Protein AF-A0A9R1U6K6-F1 (afdb_monomer)

InterPro domains:
  IPR002919 Trypsin Inhibitor-like, cysteine rich domain [PF01826] (23-80)
  IPR036084 Serine protease inhibitor-like superfamily [SSF57567] (22-81)

Mean predicted aligned error: 11.91 Å

Secondary structure (DSSP, 8-state):
--TTHHHHHGGG---------SS-TTEEEEETGGGG--BTTBS--------GGG--EEEEEPTT-EE-TTT--EE-GGGS--

Nearest PDB structures (foldseek):
  1ccv-assembly1_A  TM=8.037E-01  e=1.569E-04  Apis mellifera
  2p3f-assembly1_N  TM=6.985E-01  e=8.704E-03  Ancylostoma caninum
  8oer-assembly1_B  TM=7.003E-01  e=2.636E-02  Homo sapiens
  7wn3-assembly1_F  TM=5.928E-01  e=1.709E-01  Homo sapiens

Foldseek 3Di:
DPVVVVVVVVVVPPPPPVVDDPDDPQKDFDWQQPQQAQALVHNPSPDGDRDVVSTDRDIHHDPPWHQAPVPRDTHHNVPHDD

Structure (mmCIF, N/CA/C/O backbone):
data_AF-A0A9R1U6K6-F1
#
_entry.id   AF-A0A9R1U6K6-F1
#
loop_
_atom_site.group_PDB
_atom_site.id
_atom_site.type_symbol
_atom_site.label_atom_id
_atom_site.label_alt_id
_atom_site.label_comp_id
_atom_site.label_asym_id
_atom_site.label_entity_id
_atom_site.label_seq_id
_atom_site.pdbx_PDB_ins_code
_atom_site.Cartn_x
_atom_site.Cartn_y
_atom_site.Cartn_z
_atom_site.occupancy
_atom_site.B_iso_or_equiv
_atom_site.auth_seq_id
_atom_site.auth_comp_id
_atom_site.auth_asym_id
_atom_site.auth_atom_id
_atom_site.pdbx_PDB_model_num
ATOM 1 N N . MET A 1 1 ? 34.080 34.917 25.083 1.00 54.25 1 MET A N 1
ATOM 2 C CA . MET A 1 1 ? 32.783 34.403 25.586 1.00 54.25 1 MET A CA 1
ATOM 3 C C . MET A 1 1 ? 31.570 34.863 24.757 1.00 54.25 1 MET A C 1
ATOM 5 O O . MET A 1 1 ? 30.468 34.867 25.275 1.00 54.25 1 MET A O 1
ATOM 9 N N . ILE A 1 2 ? 31.727 35.197 23.465 1.00 52.28 2 ILE A N 1
ATOM 10 C CA . ILE A 1 2 ? 30.593 35.528 22.564 1.00 52.28 2 ILE A CA 1
ATOM 11 C C . ILE A 1 2 ? 30.502 34.529 21.388 1.00 52.28 2 ILE A C 1
ATOM 13 O O . ILE A 1 2 ? 29.427 34.303 20.848 1.00 52.28 2 ILE A O 1
ATOM 17 N N . ALA A 1 3 ? 31.596 33.827 21.064 1.00 47.41 3 ALA A N 1
ATOM 18 C CA . ALA A 1 3 ? 31.664 32.882 19.942 1.00 47.41 3 ALA A CA 1
ATOM 19 C C . ALA A 1 3 ? 30.955 31.526 20.167 1.00 47.41 3 ALA A C 1
ATOM 21 O O . ALA A 1 3 ? 30.725 30.801 19.208 1.00 47.41 3 ALA A O 1
ATOM 22 N N . PHE A 1 4 ? 30.600 31.172 21.409 1.00 50.19 4 PHE A N 1
ATOM 23 C CA . PHE A 1 4 ? 29.874 29.924 21.704 1.00 50.19 4 PHE A CA 1
ATOM 24 C C . PHE A 1 4 ? 28.349 30.078 21.597 1.00 50.19 4 PHE A C 1
ATOM 26 O O . PHE A 1 4 ? 27.658 29.116 21.280 1.00 50.19 4 PHE A O 1
ATOM 33 N N . PHE A 1 5 ? 27.815 31.288 21.803 1.00 50.41 5 PHE A N 1
ATOM 34 C CA . PHE A 1 5 ? 26.372 31.546 21.708 1.00 50.41 5 PHE A CA 1
ATOM 35 C C . PHE A 1 5 ? 25.876 31.588 20.260 1.00 50.41 5 PHE A C 1
ATOM 37 O O . PHE A 1 5 ? 24.747 31.196 19.975 1.00 50.41 5 PHE A O 1
ATOM 44 N N . THR A 1 6 ? 26.733 32.007 19.330 1.00 53.09 6 THR A N 1
ATOM 45 C CA . THR A 1 6 ? 26.420 32.022 17.896 1.00 53.09 6 THR A CA 1
ATOM 46 C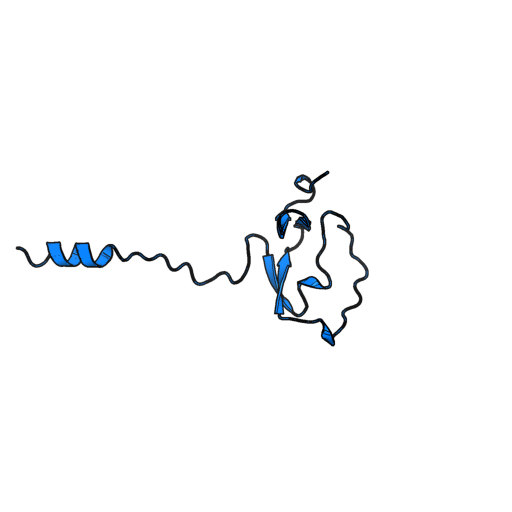 C . THR A 1 6 ? 26.433 30.624 17.282 1.00 53.09 6 THR A C 1
ATOM 48 O O . THR A 1 6 ? 25.742 30.389 16.295 1.00 53.09 6 THR A O 1
ATOM 51 N N . MET A 1 7 ? 27.144 29.672 17.894 1.00 51.06 7 MET A N 1
ATOM 52 C CA . MET A 1 7 ? 27.166 28.282 17.440 1.00 51.06 7 MET A CA 1
ATOM 53 C C . MET A 1 7 ? 25.851 27.543 17.744 1.00 51.06 7 MET A C 1
ATOM 55 O O . MET A 1 7 ? 25.494 26.644 16.995 1.00 51.06 7 MET A O 1
ATOM 59 N N . CYS A 1 8 ? 25.081 27.949 18.763 1.00 50.56 8 CYS A N 1
ATOM 60 C CA . CYS A 1 8 ? 2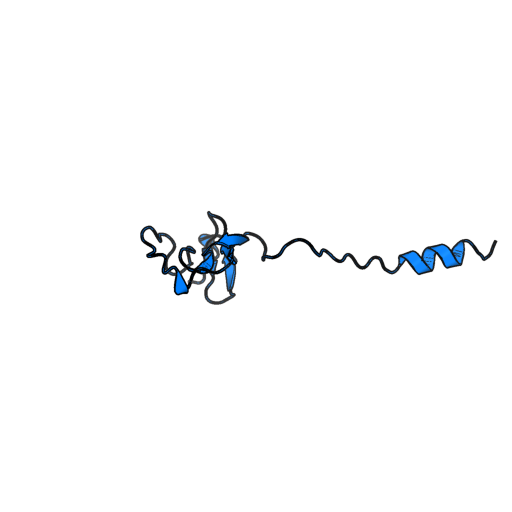3.770 27.352 19.063 1.00 50.56 8 CYS A CA 1
ATOM 61 C C . CYS A 1 8 ? 22.642 27.847 18.142 1.00 50.56 8 CYS A C 1
ATOM 63 O O . CYS A 1 8 ? 21.703 27.101 17.875 1.00 50.56 8 CYS A O 1
ATOM 65 N N . LEU A 1 9 ? 22.734 29.070 17.608 1.00 51.94 9 LEU A N 1
ATOM 66 C CA . LEU A 1 9 ? 21.736 29.603 16.666 1.00 51.94 9 LEU A CA 1
ATOM 67 C C . LEU A 1 9 ? 21.851 28.994 15.260 1.00 51.94 9 LEU A C 1
ATOM 69 O O . LEU A 1 9 ? 20.875 29.003 14.515 1.00 51.94 9 LEU A O 1
ATOM 73 N N . ALA A 1 10 ? 22.991 28.388 14.917 1.00 51.56 10 ALA A N 1
ATOM 74 C CA . ALA A 1 10 ? 23.134 27.603 13.690 1.00 51.56 10 ALA A CA 1
ATOM 75 C C . ALA A 1 10 ? 22.465 26.212 13.776 1.00 51.56 10 ALA A C 1
ATOM 77 O O . ALA A 1 10 ? 22.252 25.575 12.748 1.00 51.56 10 ALA A O 1
ATOM 78 N N . ILE A 1 11 ? 22.093 25.748 14.978 1.00 56.31 11 ILE A N 1
ATOM 79 C CA . ILE A 1 11 ? 21.471 24.427 15.211 1.00 56.31 11 ILE A CA 1
ATOM 80 C C . ILE A 1 11 ? 19.932 24.517 15.162 1.00 56.31 11 ILE A C 1
ATOM 82 O O . ILE A 1 11 ? 19.241 23.506 15.211 1.00 56.31 11 ILE A O 1
ATOM 86 N N . ALA A 1 12 ? 19.359 25.715 14.985 1.00 52.47 12 ALA A N 1
ATO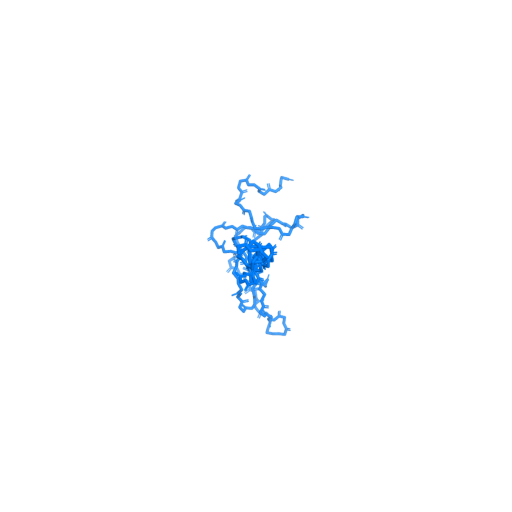M 87 C CA . ALA A 1 12 ? 17.920 25.883 14.756 1.00 52.47 12 ALA A CA 1
ATOM 88 C C . ALA A 1 12 ? 17.474 25.468 13.336 1.00 52.47 12 ALA A C 1
ATOM 90 O O . ALA A 1 12 ? 16.279 25.432 13.059 1.00 52.47 12 ALA A O 1
ATOM 91 N N . PHE A 1 13 ? 18.407 25.072 12.463 1.00 51.00 13 PHE A N 1
ATOM 92 C CA . PHE A 1 13 ? 18.115 24.261 11.278 1.00 51.00 13 PHE A CA 1
ATOM 93 C C . PHE A 1 13 ? 18.122 22.767 11.631 1.00 51.00 13 PHE A C 1
ATOM 95 O O . PHE A 1 13 ? 18.698 21.939 10.932 1.00 51.00 13 PHE A O 1
ATOM 102 N N . LEU A 1 14 ? 17.420 22.392 12.700 1.00 55.66 14 LEU A N 1
ATOM 103 C CA . LEU A 1 14 ? 16.823 21.063 12.790 1.00 55.66 14 LEU A CA 1
ATOM 104 C C . LEU A 1 14 ? 15.644 21.028 11.810 1.00 55.66 14 LEU A C 1
ATOM 106 O O . LEU A 1 14 ? 14.487 20.900 12.198 1.00 55.66 14 LEU A O 1
ATOM 110 N N . THR A 1 15 ? 15.930 21.152 10.512 1.00 51.69 15 THR A N 1
ATOM 111 C CA . THR A 1 15 ? 15.036 20.581 9.516 1.00 51.69 15 THR A CA 1
ATOM 112 C C . THR A 1 15 ? 15.152 19.084 9.737 1.00 51.69 15 THR A C 1
ATOM 114 O O . THR A 1 15 ? 16.080 18.440 9.246 1.00 51.69 15 THR A O 1
ATOM 117 N N . THR A 1 16 ? 14.239 18.525 10.524 1.00 53.03 16 THR A N 1
ATOM 118 C CA . THR A 1 16 ? 13.884 17.117 10.437 1.00 53.03 16 THR A CA 1
ATOM 119 C C . THR A 1 16 ? 13.312 16.901 9.041 1.00 53.03 16 THR A C 1
ATOM 121 O O . THR A 1 16 ? 12.108 16.779 8.834 1.00 53.03 16 THR A O 1
ATOM 124 N N . VAL A 1 17 ? 14.198 16.878 8.044 1.00 55.66 17 VAL A N 1
ATOM 125 C CA . VAL A 1 17 ? 13.929 16.245 6.766 1.00 55.66 17 VAL A CA 1
ATOM 126 C C . VAL A 1 17 ? 13.812 14.773 7.121 1.00 55.66 17 VAL A C 1
ATOM 128 O O . VAL A 1 17 ? 14.784 14.025 7.111 1.00 55.66 17 VAL A O 1
ATOM 131 N N . THR A 1 18 ? 12.608 14.361 7.508 1.00 50.53 18 THR A N 1
ATOM 132 C CA . THR A 1 18 ? 12.198 12.958 7.530 1.00 50.53 18 THR A CA 1
ATOM 133 C C . THR A 1 18 ? 12.043 12.509 6.077 1.00 50.53 18 THR A C 1
ATOM 135 O O . THR A 1 18 ? 10.986 12.103 5.616 1.00 50.53 18 THR A O 1
ATOM 138 N N . GLY A 1 19 ? 13.125 12.639 5.311 1.00 55.47 19 GLY A N 1
ATOM 139 C CA . GLY A 1 19 ? 13.257 12.135 3.957 1.00 55.47 19 GLY A CA 1
ATOM 140 C C . GLY A 1 19 ? 13.610 10.662 4.025 1.00 55.47 19 GLY A C 1
ATOM 141 O O . GLY A 1 19 ? 14.738 10.293 3.729 1.00 55.47 19 GLY A O 1
ATOM 142 N N . ALA A 1 20 ? 12.670 9.852 4.499 1.00 55.25 20 ALA A N 1
ATOM 143 C CA . ALA A 1 20 ? 12.666 8.409 4.305 1.00 55.25 20 ALA A CA 1
ATOM 144 C C . ALA A 1 20 ? 11.318 7.875 4.781 1.00 55.25 20 ALA A C 1
ATOM 146 O O . ALA A 1 20 ? 11.230 7.423 5.913 1.00 55.25 20 ALA A O 1
ATOM 147 N N . ASN A 1 21 ? 10.285 8.000 3.945 1.00 56.09 21 ASN A N 1
ATOM 148 C CA . ASN A 1 21 ? 9.170 7.057 3.821 1.00 56.09 21 ASN A CA 1
ATOM 149 C C . ASN A 1 21 ? 8.418 7.444 2.539 1.00 56.09 21 ASN A C 1
ATOM 151 O O . ASN A 1 21 ? 7.593 8.350 2.556 1.00 56.09 21 ASN A O 1
ATOM 155 N N . ASP A 1 22 ? 8.714 6.782 1.419 1.00 76.69 22 ASP A N 1
ATOM 156 C CA . ASP A 1 22 ? 8.088 7.028 0.105 1.00 76.69 22 ASP A CA 1
ATOM 157 C C . ASP A 1 22 ? 6.562 6.787 0.068 1.00 76.69 22 ASP A C 1
ATOM 159 O O . ASP A 1 22 ? 5.936 6.964 -0.972 1.00 76.69 22 ASP A O 1
ATOM 163 N N . CYS A 1 23 ? 5.944 6.390 1.186 1.00 85.25 23 CYS A N 1
ATOM 164 C CA . CYS A 1 23 ? 4.537 6.026 1.291 1.00 85.25 23 CYS A CA 1
ATOM 165 C C . CYS A 1 23 ? 3.909 6.498 2.611 1.00 85.25 23 CYS A C 1
ATOM 167 O O . CYS A 1 23 ? 4.588 6.640 3.627 1.00 85.25 23 CYS A O 1
ATOM 169 N N . GLU A 1 24 ? 2.588 6.689 2.595 1.00 89.81 24 GLU A N 1
ATOM 170 C CA . GLU A 1 24 ? 1.774 6.986 3.780 1.00 89.81 24 GLU A CA 1
ATOM 171 C C . GLU A 1 24 ? 1.883 5.872 4.849 1.00 89.81 24 GLU A C 1
ATOM 173 O O . GLU A 1 24 ? 2.193 4.724 4.504 1.00 89.81 24 GLU A O 1
ATOM 178 N N . PRO A 1 25 ? 1.623 6.154 6.146 1.00 90.75 25 PRO A N 1
ATOM 179 C CA . PRO A 1 25 ? 1.475 5.111 7.152 1.00 90.75 25 PRO A CA 1
ATOM 180 C C . PRO A 1 25 ? 0.636 3.917 6.685 1.00 90.75 25 PRO A C 1
ATOM 182 O O . PRO A 1 25 ? -0.389 4.060 6.023 1.00 90.75 25 PRO A O 1
ATOM 185 N N . HIS A 1 26 ? 1.094 2.721 7.053 1.00 91.75 26 HIS A N 1
ATOM 186 C CA . HIS A 1 26 ? 0.498 1.438 6.665 1.00 91.75 26 HIS A CA 1
ATOM 187 C C . HIS A 1 26 ? 0.544 1.114 5.167 1.00 91.75 26 HIS A C 1
ATOM 189 O O . HIS A 1 26 ? -0.002 0.089 4.761 1.00 91.75 26 HIS A O 1
ATOM 195 N N . ALA A 1 27 ? 1.244 1.904 4.354 1.00 91.00 27 ALA A N 1
ATOM 196 C CA . ALA A 1 27 ? 1.579 1.545 2.986 1.00 91.00 27 ALA A CA 1
ATOM 197 C C . ALA A 1 27 ? 3.045 1.100 2.854 1.00 91.00 27 ALA A C 1
ATOM 199 O O . ALA A 1 27 ? 3.907 1.386 3.686 1.00 91.00 27 ALA A O 1
ATOM 200 N N . LYS A 1 28 ? 3.330 0.333 1.804 1.00 90.81 28 LYS A N 1
ATOM 201 C CA . LYS A 1 28 ? 4.675 -0.070 1.393 1.00 90.81 28 LYS A CA 1
ATOM 202 C C . LYS A 1 28 ? 4.818 0.147 -0.102 1.00 90.81 28 LYS A C 1
ATOM 204 O O . LYS A 1 28 ? 3.882 -0.117 -0.852 1.00 90.81 28 LYS A O 1
ATOM 209 N N . LEU A 1 29 ? 5.996 0.584 -0.527 1.00 89.69 29 LEU A N 1
ATOM 210 C CA . LEU A 1 29 ? 6.329 0.655 -1.939 1.00 89.69 29 LEU A CA 1
ATOM 211 C C . LEU A 1 29 ? 6.453 -0.773 -2.493 1.00 89.69 29 LEU A C 1
ATOM 213 O O . LEU A 1 29 ? 7.331 -1.529 -2.073 1.00 89.69 29 LEU A O 1
ATOM 217 N N . GLU A 1 30 ? 5.558 -1.152 -3.401 1.00 87.19 30 GLU A N 1
ATOM 218 C CA . GLU A 1 30 ? 5.533 -2.474 -4.025 1.00 87.19 30 GLU A CA 1
ATOM 219 C C . GLU A 1 30 ? 5.416 -2.365 -5.553 1.00 87.19 30 GLU A C 1
ATOM 221 O O . GLU A 1 30 ? 4.739 -1.470 -6.076 1.00 87.19 30 GLU A O 1
ATOM 226 N N . PRO A 1 31 ? 6.058 -3.275 -6.308 1.00 85.06 31 PRO A N 1
ATOM 227 C CA . PRO A 1 31 ? 5.826 -3.369 -7.739 1.00 85.06 31 PRO A CA 1
ATOM 228 C C . PRO A 1 31 ? 4.372 -3.773 -7.993 1.00 85.06 31 PRO A C 1
ATOM 230 O O . PRO A 1 31 ? 3.841 -4.680 -7.351 1.00 85.06 31 PRO A O 1
ATOM 233 N N . CYS A 1 32 ? 3.730 -3.095 -8.940 1.00 83.56 32 CYS A N 1
ATOM 234 C CA . CYS A 1 32 ? 2.311 -3.256 -9.246 1.00 83.56 32 CYS A CA 1
ATOM 235 C C . CYS A 1 32 ? 1.387 -2.961 -8.042 1.00 83.56 32 CYS A C 1
ATOM 237 O O . CYS A 1 32 ? 0.287 -3.517 -7.972 1.00 83.56 32 CYS A O 1
ATOM 239 N N . GLY A 1 33 ? 1.826 -2.124 -7.091 1.00 75.12 33 GLY A N 1
ATOM 240 C CA . GLY A 1 33 ? 1.188 -1.956 -5.783 1.00 75.12 33 GLY A CA 1
ATOM 241 C C . GLY A 1 33 ? -0.316 -1.657 -5.837 1.00 75.12 33 GLY A C 1
ATOM 242 O O . GLY A 1 33 ? -1.096 -2.297 -5.134 1.00 75.12 33 GLY A O 1
ATOM 243 N N . SER A 1 34 ? -0.744 -0.764 -6.730 1.00 75.75 34 SER A N 1
ATOM 244 C CA . SER A 1 34 ? -2.146 -0.342 -6.868 1.00 75.75 34 SER A CA 1
ATOM 245 C C . SER A 1 34 ? -3.072 -1.380 -7.525 1.00 75.75 34 SER A C 1
ATOM 247 O O . SER A 1 34 ? -4.274 -1.392 -7.259 1.00 75.75 34 SER A O 1
ATOM 249 N N . LEU A 1 35 ? -2.544 -2.282 -8.363 1.00 77.88 35 LEU A N 1
ATOM 250 C CA . LEU A 1 35 ? -3.352 -3.181 -9.207 1.00 77.88 35 LEU A CA 1
ATOM 251 C C . LEU A 1 35 ? -4.054 -4.304 -8.427 1.00 77.88 35 LEU A C 1
ATOM 253 O O . LEU A 1 35 ? -5.050 -4.858 -8.891 1.00 77.88 35 LEU A O 1
ATOM 257 N N . CYS A 1 36 ? -3.528 -4.653 -7.255 1.00 78.81 36 CYS A N 1
ATOM 258 C CA . CYS A 1 36 ? -4.017 -5.750 -6.415 1.00 78.81 36 CYS A CA 1
ATOM 259 C C . CYS A 1 36 ? -4.269 -5.296 -4.972 1.00 78.81 36 CYS A C 1
ATOM 261 O O . CYS A 1 36 ? -4.189 -6.092 -4.031 1.00 78.81 36 CYS A O 1
ATOM 263 N N . GLU A 1 37 ? -4.472 -4.001 -4.769 1.00 87.56 37 GLU A N 1
ATOM 264 C CA . GLU A 1 37 ? -4.702 -3.427 -3.452 1.00 87.56 37 GLU A CA 1
ATOM 265 C C . GLU A 1 37 ? -6.118 -3.756 -2.964 1.00 87.56 37 GLU A C 1
ATOM 267 O O . GLU A 1 37 ? -7.094 -3.597 -3.699 1.00 87.56 37 GLU A O 1
ATOM 272 N N . ALA A 1 38 ? -6.228 -4.235 -1.724 1.00 90.19 38 ALA A N 1
ATOM 273 C CA . ALA A 1 38 ? -7.517 -4.439 -1.082 1.00 90.19 38 ALA A CA 1
ATOM 274 C C . ALA A 1 38 ? -8.102 -3.078 -0.692 1.00 90.19 38 ALA A C 1
ATOM 276 O O . ALA A 1 38 ? -7.403 -2.218 -0.150 1.00 90.19 38 ALA A O 1
ATOM 277 N N . LYS A 1 39 ? -9.386 -2.875 -0.971 1.00 92.19 39 LYS A N 1
ATOM 278 C CA . LYS A 1 39 ? -10.060 -1.589 -0.768 1.00 92.19 39 LYS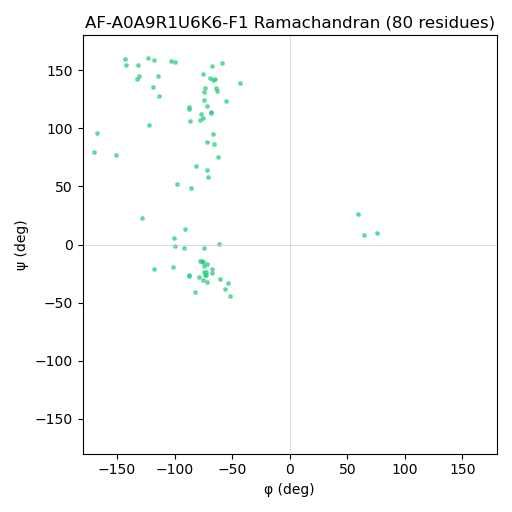 A CA 1
ATOM 279 C C . LYS A 1 39 ? -11.260 -1.753 0.142 1.00 92.19 39 LYS A C 1
ATOM 281 O O . LYS A 1 39 ? -11.807 -2.844 0.246 1.00 92.19 39 LYS A O 1
ATOM 286 N N . CYS A 1 40 ? -11.730 -0.663 0.735 1.00 92.94 40 CYS A N 1
ATOM 287 C CA . CYS A 1 40 ? -12.938 -0.697 1.558 1.00 92.94 40 CYS A CA 1
ATOM 288 C C . CYS A 1 40 ? -14.168 -1.248 0.813 1.00 92.94 40 CYS A C 1
ATOM 290 O O . CYS A 1 40 ? -14.931 -2.011 1.394 1.00 92.94 40 CYS A O 1
ATOM 292 N N . GLY A 1 41 ? -14.340 -0.922 -0.476 1.00 90.56 41 GLY A N 1
ATOM 293 C CA . GLY A 1 41 ? -15.429 -1.466 -1.299 1.00 90.56 41 GLY A CA 1
ATOM 294 C C . GLY A 1 41 ? -15.202 -2.898 -1.801 1.00 90.56 41 GLY A C 1
ATOM 295 O O . GLY A 1 41 ? -16.137 -3.532 -2.281 1.00 90.56 41 GLY A O 1
ATOM 296 N N . ASN A 1 42 ? -13.974 -3.416 -1.706 1.00 88.50 42 ASN A N 1
ATOM 297 C CA . ASN A 1 42 ? -13.613 -4.766 -2.135 1.00 88.50 42 ASN A CA 1
ATOM 298 C C . ASN A 1 42 ? -12.438 -5.306 -1.292 1.00 88.50 42 ASN A C 1
ATOM 300 O O . ASN A 1 42 ? -11.284 -5.281 -1.744 1.00 88.50 42 ASN A O 1
ATOM 304 N N . PRO A 1 43 ? -12.706 -5.736 -0.045 1.00 83.56 43 PRO A N 1
ATOM 305 C CA . PRO A 1 43 ? -11.661 -6.163 0.883 1.00 83.56 43 PRO A CA 1
ATOM 306 C C . PRO A 1 43 ? -11.045 -7.514 0.492 1.00 83.56 43 PRO A C 1
ATOM 308 O O . PRO A 1 43 ? -9.848 -7.729 0.675 1.00 83.56 43 PRO A O 1
ATOM 311 N N . ASP A 1 44 ? -11.836 -8.405 -0.107 1.00 81.94 44 ASP A N 1
ATOM 312 C CA . ASP A 1 44 ? -11.446 -9.777 -0.444 1.00 81.94 44 ASP A CA 1
ATOM 313 C C . ASP A 1 44 ? -11.005 -9.919 -1.906 1.00 81.94 44 ASP A C 1
ATOM 315 O O . ASP A 1 44 ? -11.480 -10.783 -2.652 1.00 81.94 44 ASP A O 1
ATOM 319 N N . ILE A 1 45 ? -10.064 -9.079 -2.345 1.00 76.81 45 ILE A N 1
ATOM 320 C CA . ILE A 1 45 ? -9.526 -9.171 -3.705 1.00 76.81 45 ILE A CA 1
ATOM 321 C C . ILE A 1 45 ? -8.619 -10.412 -3.839 1.00 76.81 45 ILE A C 1
ATOM 323 O O . ILE A 1 45 ? -7.416 -10.399 -3.588 1.00 76.81 45 ILE A O 1
ATOM 327 N N . ARG A 1 46 ? -9.229 -11.552 -4.187 1.00 68.81 46 ARG A N 1
ATOM 328 C CA . ARG A 1 46 ? -8.534 -12.845 -4.376 1.00 68.81 46 ARG A CA 1
ATOM 329 C C . ARG A 1 46 ? -8.004 -13.030 -5.794 1.00 68.81 46 ARG A C 1
ATOM 331 O O . ARG A 1 46 ? -7.035 -13.753 -6.001 1.00 68.81 46 ARG A O 1
ATOM 338 N N . LEU A 1 47 ? -8.654 -12.386 -6.759 1.00 67.56 47 LEU A N 1
ATOM 339 C CA . LEU A 1 47 ? -8.326 -12.441 -8.176 1.00 67.56 47 LEU A CA 1
ATOM 340 C C . LEU A 1 47 ? -8.048 -11.018 -8.650 1.00 67.56 47 LEU A C 1
ATOM 342 O O . LEU A 1 47 ? -8.970 -10.237 -8.866 1.00 67.56 47 LEU A O 1
ATOM 346 N N . CYS A 1 48 ? -6.772 -10.685 -8.806 1.00 73.75 48 CYS A N 1
ATOM 347 C CA . CYS A 1 48 ? -6.354 -9.508 -9.550 1.00 73.75 48 CYS A CA 1
ATOM 348 C C . CYS A 1 48 ? -5.603 -9.980 -10.797 1.00 73.75 48 CYS A C 1
ATOM 350 O O . CYS A 1 48 ? -4.688 -10.802 -10.722 1.00 73.75 48 CYS A O 1
ATOM 352 N N . LYS A 1 49 ? -6.010 -9.488 -11.967 1.00 74.69 49 LYS A N 1
ATOM 353 C CA . LYS A 1 49 ? -5.255 -9.707 -13.199 1.00 74.69 49 LYS A CA 1
ATOM 354 C C . LYS A 1 49 ? -4.207 -8.605 -13.278 1.00 74.69 49 LYS A C 1
ATOM 356 O O . LYS A 1 49 ? -4.549 -7.454 -13.530 1.00 74.69 49 LYS A O 1
ATOM 361 N N . ILE A 1 50 ? -2.946 -8.948 -13.038 1.00 75.31 50 ILE A N 1
ATOM 362 C CA . ILE A 1 50 ? -1.849 -7.994 -13.207 1.00 75.31 50 ILE A CA 1
ATOM 363 C C . ILE A 1 50 ? -1.718 -7.718 -14.705 1.00 75.31 50 ILE A C 1
ATOM 365 O O . ILE A 1 50 ? -1.383 -8.619 -15.474 1.00 75.31 50 ILE A O 1
ATOM 369 N N . ASN A 1 51 ? -2.014 -6.487 -15.124 1.00 76.06 51 ASN A N 1
ATOM 370 C CA . ASN A 1 51 ? -1.679 -6.035 -16.467 1.00 76.06 51 ASN A CA 1
ATOM 371 C C . ASN A 1 51 ? -0.248 -5.474 -16.438 1.00 76.06 51 ASN A C 1
ATOM 373 O O . ASN A 1 51 ? -0.023 -4.485 -15.735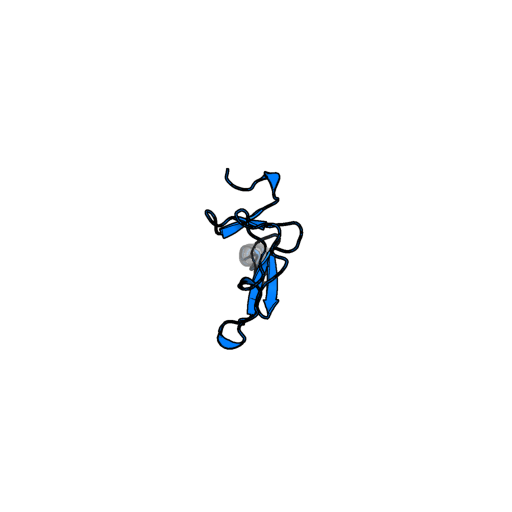 1.00 76.06 51 ASN A O 1
ATOM 377 N N . PRO A 1 52 ? 0.723 -6.064 -17.158 1.00 76.25 52 PRO A N 1
ATOM 378 C CA . PRO A 1 52 ? 2.114 -5.611 -17.115 1.00 76.25 52 PRO A CA 1
ATOM 379 C C . PRO A 1 52 ? 2.282 -4.159 -17.580 1.00 76.25 52 PRO A C 1
ATOM 381 O O . PRO A 1 52 ? 3.127 -3.449 -17.051 1.00 76.25 52 PRO A O 1
ATOM 384 N N . GLU A 1 53 ? 1.428 -3.678 -18.485 1.00 78.81 53 GLU A N 1
ATOM 385 C CA . GLU A 1 53 ? 1.459 -2.290 -18.974 1.00 78.81 53 GLU A CA 1
ATOM 386 C C . GLU A 1 53 ? 1.083 -1.260 -17.893 1.00 78.81 53 GLU A C 1
ATOM 388 O O . GLU A 1 53 ? 1.479 -0.099 -17.966 1.00 78.81 53 GLU A O 1
ATOM 393 N N . GLY A 1 54 ? 0.319 -1.679 -16.879 1.00 73.12 54 GLY A N 1
ATOM 394 C CA . GLY A 1 54 ? -0.092 -0.843 -15.749 1.00 73.12 54 GLY A CA 1
ATOM 395 C C . GLY A 1 54 ? 0.741 -1.062 -14.489 1.00 73.12 54 GLY A C 1
ATOM 396 O O . GLY A 1 54 ? 0.475 -0.429 -13.471 1.00 73.12 54 GLY A O 1
ATOM 397 N N . CYS A 1 55 ? 1.718 -1.972 -14.519 1.00 83.62 55 CYS A N 1
ATOM 398 C CA . CYS A 1 55 ? 2.527 -2.276 -13.351 1.00 83.62 55 CYS A CA 1
ATOM 399 C C . CYS A 1 55 ? 3.583 -1.190 -13.139 1.00 83.62 55 CYS A C 1
ATOM 401 O O . CYS A 1 55 ? 4.577 -1.109 -13.859 1.00 83.62 55 CYS A O 1
ATOM 403 N N . LYS A 1 56 ? 3.371 -0.365 -12.117 1.00 85.81 56 LYS A N 1
ATOM 404 C CA . LYS A 1 56 ? 4.320 0.654 -11.671 1.00 85.81 56 LYS A CA 1
ATOM 405 C C . LYS A 1 56 ? 4.755 0.371 -10.240 1.00 85.81 56 LYS A C 1
ATOM 407 O O . LYS A 1 56 ? 4.083 -0.356 -9.508 1.00 85.81 56 LYS A O 1
ATOM 412 N N . LEU A 1 57 ? 5.905 0.916 -9.862 1.00 87.44 57 LEU A N 1
ATOM 413 C CA . LEU A 1 57 ? 6.348 0.913 -8.476 1.00 87.44 57 LEU A CA 1
ATOM 414 C C . LEU A 1 57 ? 5.528 1.964 -7.721 1.00 87.44 57 LEU A C 1
ATOM 416 O O . LEU A 1 57 ? 5.685 3.155 -7.974 1.00 87.44 57 LEU A O 1
ATOM 420 N N . GLU A 1 58 ? 4.617 1.521 -6.857 1.00 88.81 58 GLU A N 1
ATOM 421 C CA . GLU A 1 58 ? 3.641 2.390 -6.191 1.00 88.81 58 GLU A CA 1
ATOM 422 C C . GLU A 1 58 ? 3.384 1.947 -4.749 1.00 88.81 58 GLU A C 1
ATOM 424 O O . GLU A 1 58 ? 3.648 0.807 -4.361 1.00 88.81 58 GLU A O 1
ATOM 429 N N . CYS A 1 59 ? 2.859 2.864 -3.941 1.00 90.75 59 CYS A N 1
ATOM 430 C CA . CYS A 1 59 ? 2.493 2.591 -2.560 1.00 90.75 59 CYS A CA 1
ATOM 431 C C . CYS A 1 59 ?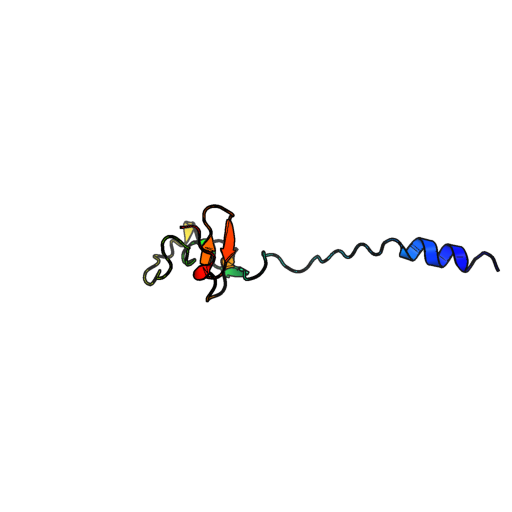 1.209 1.772 -2.477 1.00 90.75 59 CYS A C 1
ATOM 433 O O . CYS A 1 59 ? 0.161 2.196 -2.968 1.00 90.75 59 CYS A O 1
ATOM 435 N N . ARG A 1 60 ? 1.299 0.634 -1.793 1.00 91.56 60 ARG A N 1
ATOM 436 C CA . ARG A 1 60 ? 0.188 -0.268 -1.509 1.00 91.56 60 ARG A CA 1
ATOM 437 C C . ARG A 1 60 ? -0.028 -0.409 -0.011 1.00 91.56 60 ARG A C 1
ATOM 439 O O . ARG A 1 60 ? 0.933 -0.636 0.723 1.00 91.56 60 ARG A O 1
ATOM 446 N N . CYS A 1 61 ? -1.277 -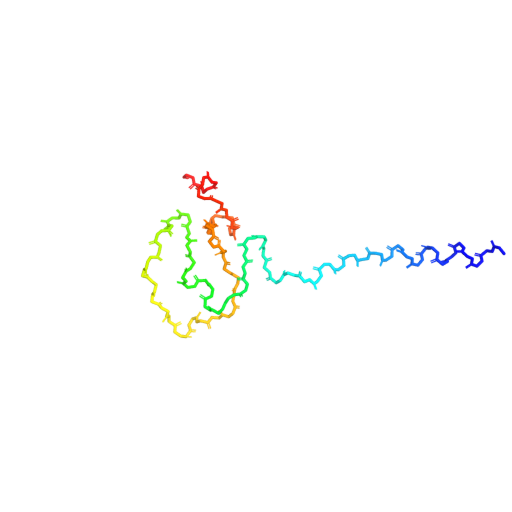0.359 0.432 1.00 92.56 61 CYS A N 1
ATOM 447 C CA . CYS A 1 61 ? -1.682 -0.699 1.785 1.00 92.56 61 CYS A CA 1
ATOM 448 C C . CYS A 1 61 ? -1.220 -2.114 2.134 1.00 92.56 61 CYS A C 1
ATOM 450 O O . CYS A 1 61 ? -1.525 -3.097 1.452 1.00 92.56 61 CYS A O 1
ATOM 452 N N . GLN A 1 62 ? -0.460 -2.207 3.216 1.00 91.50 62 GLN A N 1
ATOM 453 C CA . GLN A 1 62 ? -0.039 -3.471 3.789 1.00 91.50 62 GLN A CA 1
ATOM 454 C C . GLN A 1 62 ? -1.263 -4.168 4.382 1.00 91.50 62 GLN A C 1
ATOM 456 O O . GLN A 1 62 ? -2.123 -3.526 4.976 1.00 91.50 62 GLN A O 1
ATOM 461 N N . ARG A 1 63 ? -1.349 -5.496 4.283 1.00 88.62 63 ARG A N 1
ATOM 462 C CA . ARG A 1 63 ? -2.403 -6.227 5.003 1.00 88.62 63 ARG A CA 1
ATOM 463 C C . ARG A 1 63 ? -2.162 -6.107 6.517 1.00 88.62 63 ARG A C 1
ATOM 465 O O . ARG A 1 63 ? -1.003 -6.179 6.924 1.00 88.62 63 ARG A O 1
ATOM 472 N N . PRO A 1 64 ? -3.208 -5.968 7.353 1.00 90.81 64 PRO A N 1
ATOM 473 C CA . PRO A 1 64 ? -4.640 -6.096 7.050 1.00 90.81 64 PRO A CA 1
ATOM 474 C C . PRO A 1 64 ? -5.347 -4.784 6.648 1.00 90.81 64 PRO A C 1
ATOM 476 O O . PRO A 1 64 ? -6.574 -4.743 6.632 1.00 90.81 64 PRO A O 1
ATOM 479 N N . PHE A 1 65 ? -4.611 -3.714 6.348 1.00 93.62 65 PHE A N 1
ATOM 480 C CA . PHE A 1 65 ? -5.181 -2.411 6.017 1.00 93.62 65 PHE A CA 1
ATOM 481 C C . PHE A 1 65 ? -5.770 -2.388 4.602 1.00 93.62 65 PHE A C 1
ATOM 483 O O . PHE A 1 65 ? -5.274 -3.035 3.677 1.00 93.62 65 PHE A O 1
ATOM 490 N N . LEU A 1 66 ? -6.838 -1.615 4.447 1.00 94.00 66 LEU A N 1
ATOM 491 C CA . LEU A 1 66 ? -7.597 -1.421 3.223 1.00 94.00 66 LEU A CA 1
ATOM 492 C C . LEU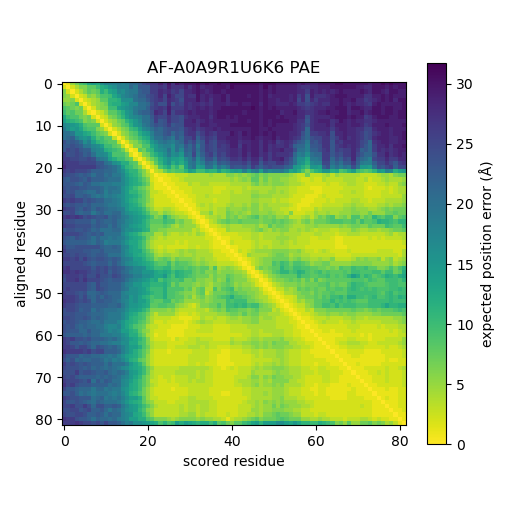 A 1 66 ? -7.458 0.020 2.749 1.00 94.00 66 LEU A C 1
ATOM 494 O O . LEU A 1 66 ? -7.441 0.955 3.552 1.00 94.00 66 LEU A O 1
ATOM 498 N N . ARG A 1 67 ? -7.433 0.216 1.432 1.00 94.31 67 ARG A N 1
ATOM 499 C CA . ARG A 1 67 ? -7.483 1.555 0.850 1.00 94.31 67 ARG A CA 1
ATOM 500 C C . ARG A 1 67 ? -8.882 2.141 1.010 1.00 94.31 67 ARG A C 1
ATOM 502 O O . ARG A 1 67 ? -9.857 1.607 0.470 1.00 94.31 67 ARG A O 1
ATOM 509 N N . ASN A 1 68 ? -8.983 3.260 1.714 1.00 94.50 68 ASN A N 1
ATOM 510 C CA . ASN A 1 68 ? -10.180 4.084 1.715 1.00 94.50 68 ASN A CA 1
ATOM 511 C C . ASN A 1 68 ? -10.226 4.891 0.414 1.00 94.50 68 ASN A C 1
ATOM 513 O O . ASN A 1 68 ? -9.412 5.780 0.192 1.00 94.50 68 ASN A O 1
ATOM 517 N N . GLU A 1 69 ? -11.190 4.598 -0.452 1.00 91.12 69 GLU A N 1
ATOM 518 C CA . GLU A 1 69 ? -11.300 5.241 -1.768 1.00 91.12 69 GLU A CA 1
ATOM 519 C C . GLU A 1 69 ? -11.755 6.705 -1.699 1.00 91.12 69 GLU A C 1
ATOM 521 O O . GLU A 1 69 ? -11.566 7.442 -2.661 1.00 91.12 69 GLU A O 1
ATOM 526 N N . LYS A 1 70 ? -12.322 7.149 -0.566 1.00 91.44 70 LYS A N 1
ATOM 527 C CA . LYS A 1 70 ? -12.738 8.546 -0.363 1.00 91.44 70 LYS A CA 1
ATOM 528 C C . LYS A 1 70 ? -11.570 9.434 0.062 1.00 91.44 70 LYS A C 1
ATOM 530 O O . LYS A 1 70 ? -11.478 10.571 -0.384 1.00 91.44 70 LYS A O 1
ATOM 535 N N . THR A 1 71 ? -10.708 8.934 0.946 1.00 92.31 71 THR A N 1
ATOM 536 C CA . THR A 1 71 ? -9.589 9.705 1.521 1.00 92.31 71 THR A CA 1
ATOM 537 C C . THR A 1 71 ? -8.248 9.383 0.873 1.00 92.31 71 THR A C 1
ATOM 539 O O . THR A 1 71 ? -7.313 10.164 0.991 1.00 92.31 71 THR A O 1
ATOM 542 N N . GLY A 1 72 ? -8.137 8.236 0.203 1.00 90.38 72 GLY A N 1
ATOM 543 C CA . GLY A 1 72 ? -6.881 7.729 -0.334 1.00 90.38 72 GLY A CA 1
ATOM 544 C C . GLY A 1 72 ? -5.945 7.136 0.720 1.00 90.38 72 GLY A C 1
ATOM 545 O O . GLY A 1 72 ? -4.813 6.825 0.360 1.00 90.38 72 GLY A O 1
ATOM 546 N N . THR A 1 73 ? -6.402 6.940 1.960 1.00 93.75 73 THR A N 1
ATOM 547 C CA . THR A 1 73 ? -5.574 6.498 3.094 1.00 93.75 73 THR A CA 1
ATOM 548 C C . THR A 1 73 ? -5.706 4.999 3.374 1.00 93.75 73 THR A C 1
ATOM 550 O O . THR A 1 73 ? -6.713 4.378 3.018 1.00 93.75 73 THR A O 1
ATOM 553 N N . CYS A 1 74 ? -4.703 4.403 4.023 1.00 94.25 74 CYS A N 1
ATOM 554 C CA . CYS A 1 74 ? -4.753 3.005 4.462 1.00 94.25 74 CYS A CA 1
ATOM 555 C C . CYS A 1 74 ? -5.383 2.905 5.853 1.00 94.25 74 CYS A C 1
ATOM 557 O O . CYS A 1 74 ? -4.862 3.451 6.823 1.00 94.25 74 CYS A O 1
ATOM 559 N N . VAL A 1 75 ? -6.510 2.203 5.959 1.00 95.69 75 VAL A N 1
ATOM 560 C CA . VAL A 1 75 ? -7.301 2.112 7.192 1.00 95.69 75 VAL A CA 1
ATOM 561 C C . VAL A 1 75 ? -7.658 0.668 7.517 1.00 95.69 75 VAL A C 1
ATOM 563 O O . VAL A 1 75 ? -7.731 -0.184 6.638 1.00 95.69 75 VAL A O 1
ATOM 566 N N . GLU A 1 76 ? -7.900 0.365 8.786 1.00 95.25 76 GLU A N 1
ATOM 567 C CA . GLU A 1 76 ? -8.475 -0.929 9.160 1.00 95.25 76 GLU A CA 1
ATOM 568 C C . GLU A 1 76 ? -9.922 -1.044 8.667 1.00 95.25 76 GLU A C 1
ATOM 570 O O . GLU A 1 76 ? -10.628 -0.041 8.566 1.00 95.25 76 GLU A O 1
ATOM 575 N N . SER 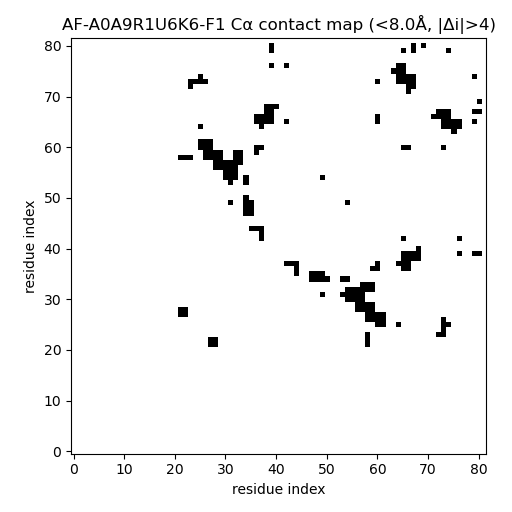A 1 77 ? -10.404 -2.268 8.440 1.00 92.38 77 SER A N 1
ATOM 576 C CA . SER A 1 77 ? -11.759 -2.518 7.928 1.00 92.38 77 SER A CA 1
ATOM 577 C C . SER A 1 77 ? -12.865 -1.853 8.754 1.00 92.38 77 SER A C 1
ATOM 579 O O . SER A 1 77 ? -13.860 -1.396 8.201 1.00 92.38 77 SER A O 1
ATOM 581 N N . GLN A 1 78 ? -12.680 -1.741 10.073 1.00 94.00 78 GLN A N 1
ATOM 582 C CA . GLN A 1 78 ? -13.621 -1.066 10.975 1.00 94.00 78 GLN A CA 1
ATOM 583 C C . GLN A 1 78 ? -13.720 0.455 10.758 1.00 94.00 78 GLN A C 1
ATOM 585 O O . GLN A 1 78 ? -14.721 1.066 11.125 1.00 94.00 78 GLN A O 1
ATOM 590 N N . HIS A 1 79 ? -12.705 1.055 10.136 1.00 94.81 79 HIS A N 1
ATOM 591 C CA . HIS A 1 79 ? -12.621 2.478 9.807 1.00 94.81 79 HIS A CA 1
ATOM 592 C C . HIS A 1 79 ? -12.962 2.767 8.337 1.00 94.81 79 HIS A C 1
ATOM 594 O O . HIS A 1 79 ? -12.833 3.906 7.881 1.00 94.81 79 HIS A O 1
ATOM 600 N N . CYS A 1 80 ? -13.401 1.758 7.580 1.00 92.19 80 CYS A N 1
ATOM 601 C CA . CYS A 1 80 ? -13.900 1.974 6.233 1.00 92.19 80 CYS A CA 1
ATOM 602 C C . CYS A 1 80 ? -15.182 2.819 6.251 1.00 92.19 80 CYS A C 1
ATOM 604 O O . CYS A 1 80 ? -16.026 2.659 7.140 1.00 92.19 80 CYS A O 1
ATOM 606 N N . PRO A 1 81 ? -15.355 3.721 5.270 1.00 90.00 81 PRO A N 1
ATOM 607 C CA . PRO A 1 81 ? -16.578 4.492 5.161 1.00 90.00 81 PRO A CA 1
ATOM 608 C C . PRO A 1 81 ? -17.749 3.540 4.905 1.00 90.00 81 PRO A C 1
ATOM 610 O O . PRO A 1 81 ? -17.656 2.668 4.040 1.00 90.00 81 PRO A O 1
ATOM 613 N N . LYS A 1 82 ? -18.831 3.726 5.661 1.00 79.56 82 LYS A N 1
ATOM 614 C CA . LYS A 1 82 ? -20.113 3.068 5.399 1.00 79.56 82 LYS A CA 1
ATOM 615 C C . LYS A 1 82 ? -20.789 3.655 4.160 1.00 79.56 82 LYS A C 1
ATOM 617 O O . LYS A 1 82 ? -20.509 4.837 3.824 1.00 79.56 82 LYS A O 1
#

Radius of gyration: 20.46 Å; Cα contacts (8 Å, |Δi|>4): 112; chains: 1; bounding box: 53×48×45 Å

Sequence (82 aa):
MIAFFTMCLAIAFLTTVTGANDCEPHAKLEPCGSLCEAKCGNPDIRLCKINPEGCKLECRCQRPFLRNEKTGTCVESQHCPK

Solvent-accessible surface area (backbone atoms only — not comparable to full-atom values): 5190 Å² total; per-residue (Å²): 141,64,77,68,64,59,58,56,65,66,57,72,73,68,71,80,72,78,85,79,65,100,38,61,74,60,36,40,79,31,77,34,16,70,71,65,49,33,22,60,94,45,66,80,66,82,80,60,82,82,52,76,92,72,50,43,80,29,58,18,44,39,85,84,28,18,32,30,86,88,79,73,43,49,33,48,75,90,71,39,85,129

Organism: NCBI:txid64838

pLDDT: mean 77.79, std 16.12, range [47.41, 95.69]